Protein AF-A0A3B0R962-F1 (afdb_monomer_lite)

Foldseek 3Di:
DAQDVVHDDDFDDDPDPLVVLVCLQVVVDDDDSSVRSGRADQDDDDDPDPVVSVVVSVVVVPDDPVVVVVVSCVVRVVSDRCVVVVVDDDDDDDD

Organism: NCBI:txid652676

Radius of gyration: 12.9 Å; chains: 1; bounding box: 29×28×28 Å

pLDDT: mean 94.58, std 6.36, range [52.09, 98.25]

InterPro domains:
  IPR000305 GIY-YIG endonuclease [PF01541] (2-70)
  IPR000305 GIY-YIG endonuclease [PS50164] (1-71)
  IPR035901 GIY-YIG endonuclease superfamily [G3DSA:3.40.1440.10] (1-85)
  IPR035901 GIY-YIG endonuclease superfamily [SSF82771] (1-81)
  IPR050190 UPF0213 domain-containing pro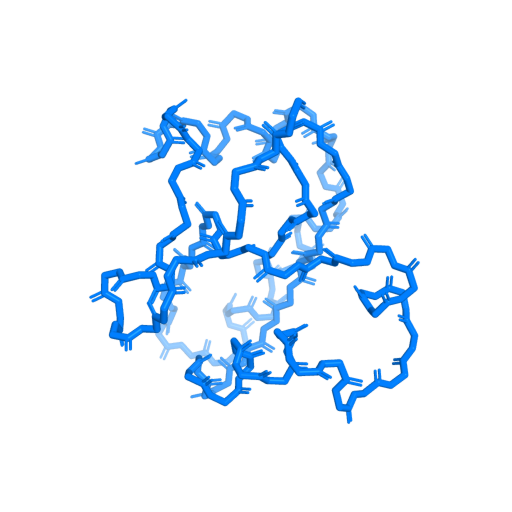tein [PTHR34477] (5-82)

Sequence (95 aa):
MANRKNGTLYIGVTSNLMQRIAQHREGTFEGFAKDNDCKRLMWLGQYGDMNSAITREKQMKKWKRQWKINLLEKENPAWFDLAVDLGFDPLPSQG

Structure (mmCIF, N/CA/C/O backbone):
data_AF-A0A3B0R962-F1
#
_entry.id   AF-A0A3B0R962-F1
#
loop_
_atom_site.group_PDB
_atom_site.id
_atom_site.type_symbol
_atom_site.label_atom_id
_atom_site.label_alt_id
_atom_site.label_comp_id
_atom_site.label_asym_id
_atom_site.label_entity_id
_atom_site.label_seq_id
_atom_site.pdbx_PDB_ins_code
_atom_site.Cartn_x
_atom_site.Cartn_y
_atom_site.Cartn_z
_atom_site.occupancy
_atom_site.B_iso_or_equiv
_atom_site.auth_seq_id
_atom_site.auth_comp_id
_atom_site.auth_asym_id
_atom_site.auth_atom_id
_atom_site.pdbx_PDB_model_num
ATOM 1 N N . MET A 1 1 ? -2.794 0.001 0.014 1.00 95.38 1 MET A N 1
ATOM 2 C CA . MET A 1 1 ? -3.469 -0.043 1.329 1.00 95.38 1 MET A CA 1
ATOM 3 C C . MET A 1 1 ? -4.238 1.251 1.563 1.00 95.38 1 MET A C 1
ATOM 5 O O . MET A 1 1 ? -3.883 2.267 0.970 1.00 95.38 1 MET A O 1
ATOM 9 N N . ALA A 1 2 ? -5.258 1.237 2.414 1.00 96.25 2 ALA A N 1
ATOM 10 C CA . ALA A 1 2 ? -5.991 2.426 2.844 1.00 96.25 2 ALA A CA 1
ATOM 11 C C . ALA A 1 2 ? -6.347 2.329 4.329 1.00 96.25 2 ALA A C 1
ATOM 13 O O . ALA A 1 2 ? -6.399 1.228 4.879 1.00 96.25 2 ALA A O 1
ATOM 14 N N . ASN A 1 3 ? -6.602 3.465 4.975 1.00 94.19 3 ASN A N 1
ATOM 15 C CA . ASN A 1 3 ? -7.112 3.454 6.345 1.00 94.19 3 ASN A CA 1
ATOM 16 C C . ASN A 1 3 ? -8.628 3.233 6.378 1.00 94.19 3 ASN A C 1
ATOM 18 O O . ASN A 1 3 ? -9.110 2.294 7.005 1.00 94.19 3 ASN A O 1
ATOM 22 N N . ARG A 1 4 ? -9.381 4.018 5.607 1.00 92.31 4 ARG A N 1
ATOM 23 C CA . ARG A 1 4 ? -10.837 3.932 5.447 1.00 92.31 4 ARG A CA 1
ATOM 24 C C . ARG A 1 4 ? -11.266 4.275 4.022 1.00 92.31 4 ARG A C 1
ATOM 26 O O . ARG A 1 4 ? -10.461 4.777 3.230 1.00 92.31 4 ARG A O 1
ATOM 33 N N . LYS A 1 5 ? -12.548 4.050 3.713 1.00 90.25 5 LYS A N 1
ATOM 34 C CA . LYS A 1 5 ? -13.149 4.476 2.443 1.00 90.25 5 LYS A CA 1
ATOM 35 C C . LYS A 1 5 ? -12.922 5.968 2.229 1.00 90.25 5 LYS A C 1
ATOM 37 O O . LYS A 1 5 ? -13.157 6.768 3.131 1.00 90.25 5 LYS A O 1
ATOM 42 N N . ASN A 1 6 ? -12.412 6.330 1.053 1.00 89.12 6 ASN A N 1
ATOM 43 C CA . ASN A 1 6 ? -12.055 7.707 0.699 1.00 89.12 6 ASN A CA 1
ATOM 44 C C . ASN A 1 6 ? -11.076 8.400 1.670 1.00 89.12 6 ASN A C 1
ATOM 46 O O . ASN A 1 6 ? -10.973 9.627 1.662 1.00 89.12 6 ASN A O 1
ATOM 50 N N . GLY A 1 7 ? -10.313 7.638 2.460 1.00 92.38 7 GLY A N 1
ATOM 51 C CA . GLY A 1 7 ? -9.310 8.146 3.396 1.00 92.38 7 GLY A CA 1
ATOM 52 C C . GLY A 1 7 ? -7.890 8.195 2.825 1.00 92.38 7 GLY A C 1
ATOM 53 O O . GLY A 1 7 ? -7.670 8.344 1.616 1.00 92.38 7 GLY A O 1
ATOM 54 N N . THR A 1 8 ? -6.900 8.086 3.702 1.00 95.44 8 THR A N 1
ATOM 55 C CA . THR A 1 8 ? -5.487 8.050 3.323 1.00 95.44 8 THR A CA 1
ATOM 56 C C . THR A 1 8 ? -5.198 6.796 2.504 1.00 95.44 8 THR A C 1
ATOM 58 O O . THR A 1 8 ? -5.629 5.696 2.850 1.00 95.44 8 THR A O 1
ATOM 61 N N . LEU A 1 9 ? -4.471 6.978 1.398 1.00 95.62 9 LEU A N 1
ATOM 62 C CA . LEU A 1 9 ? -4.054 5.900 0.509 1.00 95.62 9 LEU A CA 1
ATOM 63 C C . LEU A 1 9 ? -2.543 5.723 0.604 1.00 95.62 9 LEU A C 1
ATOM 65 O O . LEU A 1 9 ? -1.788 6.677 0.422 1.00 95.62 9 LEU A O 1
ATOM 69 N N . TYR A 1 10 ? -2.119 4.483 0.803 1.00 96.44 10 TYR A N 1
ATOM 70 C CA . TYR A 1 10 ? -0.735 4.055 0.675 1.00 96.44 10 TYR A CA 1
ATOM 71 C C . TYR A 1 10 ? -0.565 3.214 -0.593 1.00 96.44 10 TYR A C 1
ATOM 73 O O . TYR A 1 10 ? -1.323 2.266 -0.831 1.00 96.44 10 TYR A O 1
ATOM 81 N N . ILE A 1 11 ? 0.454 3.545 -1.385 1.00 97.12 11 ILE A N 1
ATOM 82 C CA . ILE A 1 11 ? 0.834 2.840 -2.613 1.00 97.12 11 ILE A CA 1
ATOM 83 C C . ILE A 1 11 ? 2.274 2.359 -2.439 1.00 97.12 11 ILE A C 1
ATOM 85 O O . ILE A 1 11 ? 3.154 3.168 -2.139 1.00 97.12 11 ILE A O 1
ATOM 89 N N . GLY A 1 12 ? 2.484 1.059 -2.637 1.00 96.75 12 GLY A N 1
ATOM 90 C CA . GLY A 1 12 ? 3.757 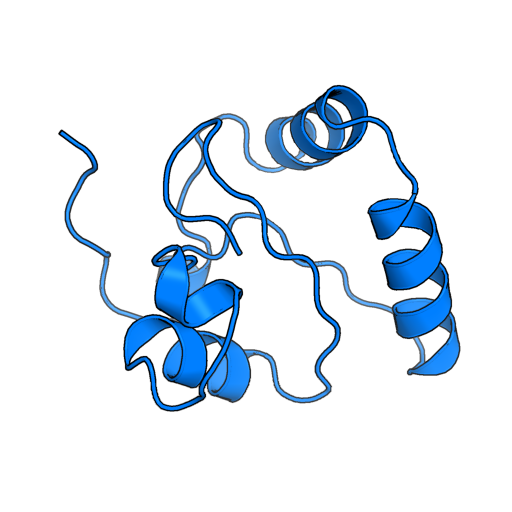0.378 -2.440 1.00 96.75 12 GLY A CA 1
ATOM 91 C C . GLY A 1 12 ? 3.941 -0.770 -3.431 1.00 96.75 12 GLY A C 1
ATOM 92 O O . GLY A 1 12 ? 2.971 -1.232 -4.033 1.00 96.75 12 GLY A O 1
ATOM 93 N N . VAL A 1 13 ? 5.175 -1.257 -3.545 1.00 97.75 13 VAL A N 1
ATOM 94 C CA . VAL A 1 13 ? 5.529 -2.514 -4.225 1.00 97.75 13 VAL A CA 1
ATOM 95 C C . VAL A 1 13 ? 6.087 -3.502 -3.198 1.00 97.75 13 VAL A C 1
ATOM 97 O O . VAL A 1 13 ? 6.682 -3.113 -2.187 1.00 97.75 13 VAL A O 1
ATOM 100 N N . THR A 1 14 ? 5.866 -4.792 -3.429 1.00 97.12 14 THR A N 1
ATOM 101 C CA . THR A 1 14 ? 6.428 -5.878 -2.622 1.00 97.12 14 THR A CA 1
ATOM 102 C C . THR A 1 14 ? 6.580 -7.136 -3.472 1.00 97.12 14 THR A C 1
ATOM 104 O O . THR A 1 14 ? 5.752 -7.384 -4.345 1.00 97.12 14 THR A O 1
ATOM 107 N N . SER A 1 15 ? 7.616 -7.933 -3.205 1.00 97.00 15 SER A N 1
ATOM 108 C CA . SER A 1 15 ? 7.737 -9.307 -3.713 1.00 97.00 15 SER A CA 1
ATOM 109 C C . SER A 1 15 ? 6.988 -10.319 -2.841 1.00 97.00 15 SER A C 1
ATOM 111 O O . SER A 1 15 ? 6.738 -11.436 -3.278 1.00 97.00 15 SER A O 1
ATOM 113 N N . ASN A 1 16 ? 6.611 -9.934 -1.617 1.00 97.06 16 ASN A N 1
ATOM 114 C CA . ASN A 1 16 ? 5.847 -10.759 -0.689 1.00 97.06 16 ASN A CA 1
ATOM 115 C C . ASN A 1 16 ? 4.618 -9.984 -0.196 1.00 97.06 16 ASN A C 1
ATOM 117 O O . ASN A 1 16 ? 4.713 -9.094 0.658 1.00 97.06 16 ASN A O 1
ATOM 121 N N . LEU A 1 17 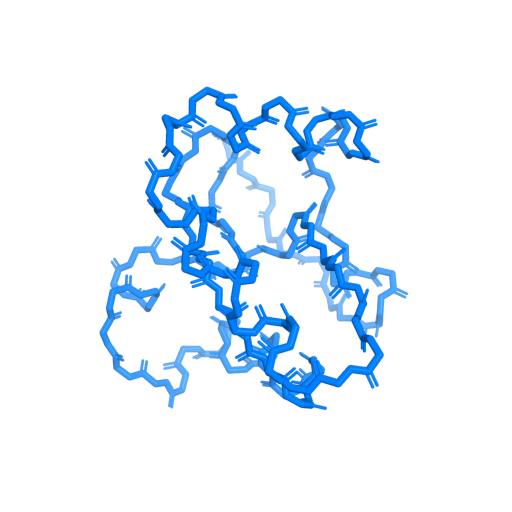? 3.460 -10.290 -0.784 1.00 97.69 17 LEU A N 1
ATOM 122 C CA . LEU A 1 17 ? 2.202 -9.618 -0.466 1.00 97.69 17 LEU A CA 1
ATOM 123 C C . LEU A 1 17 ? 1.721 -9.953 0.951 1.00 97.69 17 LEU A C 1
ATOM 125 O O . LEU A 1 17 ? 1.374 -9.039 1.694 1.00 97.69 17 LEU A O 1
ATOM 129 N N . MET A 1 18 ? 1.769 -11.229 1.345 1.00 98.00 18 MET A N 1
ATOM 130 C CA . MET A 1 18 ? 1.314 -11.690 2.663 1.00 98.00 18 MET A CA 1
ATOM 131 C C . MET A 1 18 ? 2.083 -11.000 3.790 1.00 98.00 18 MET A C 1
ATOM 133 O O . MET A 1 18 ? 1.485 -10.417 4.692 1.00 98.00 18 MET A O 1
ATOM 137 N N . GLN A 1 19 ? 3.414 -10.970 3.689 1.00 97.81 19 GLN A N 1
ATOM 138 C CA . GLN A 1 19 ? 4.258 -10.286 4.666 1.00 97.81 19 GLN A CA 1
ATOM 139 C C . GLN A 1 19 ? 3.951 -8.786 4.734 1.00 97.81 19 GLN A C 1
ATOM 141 O O . GLN A 1 19 ? 3.887 -8.221 5.824 1.00 97.81 19 GLN A O 1
ATOM 146 N N . ARG A 1 20 ? 3.729 -8.128 3.587 1.00 97.62 20 ARG A N 1
ATOM 147 C CA . ARG A 1 20 ? 3.382 -6.701 3.558 1.00 97.62 20 ARG A CA 1
ATOM 148 C C . ARG A 1 20 ? 2.044 -6.440 4.250 1.00 97.62 20 ARG A C 1
ATOM 150 O O . ARG A 1 20 ? 1.939 -5.474 4.998 1.00 97.62 20 ARG A O 1
ATOM 157 N N . ILE A 1 21 ? 1.032 -7.272 4.015 1.00 97.88 21 ILE A N 1
ATOM 158 C CA . ILE A 1 21 ? -0.275 -7.134 4.671 1.00 97.88 21 ILE A CA 1
ATOM 159 C C . ILE A 1 21 ? -0.123 -7.275 6.190 1.00 97.88 21 ILE A C 1
ATOM 161 O O . ILE A 1 21 ? -0.590 -6.398 6.918 1.00 97.88 21 ILE A O 1
ATOM 165 N N . ALA A 1 22 ? 0.573 -8.321 6.653 1.00 97.38 22 ALA A N 1
ATOM 166 C CA . ALA A 1 22 ? 0.831 -8.555 8.075 1.00 97.38 22 ALA A CA 1
ATOM 167 C C . ALA A 1 22 ? 1.524 -7.348 8.723 1.00 97.38 22 ALA A C 1
ATOM 169 O O . ALA A 1 22 ? 1.006 -6.767 9.673 1.00 97.38 22 ALA A O 1
ATOM 170 N N . GLN A 1 23 ? 2.605 -6.865 8.106 1.00 97.00 23 GLN A N 1
ATOM 171 C CA . GLN A 1 23 ? 3.331 -5.674 8.544 1.00 97.00 23 GLN A CA 1
ATOM 172 C C . GLN A 1 23 ? 2.432 -4.445 8.723 1.00 97.00 23 GLN A C 1
ATOM 174 O O . GLN A 1 23 ? 2.554 -3.719 9.707 1.00 97.00 23 GLN A O 1
ATOM 179 N N . HIS A 1 24 ? 1.530 -4.192 7.769 1.00 97.06 24 HIS A N 1
ATOM 180 C CA . HIS A 1 24 ? 0.609 -3.056 7.840 1.00 97.06 24 HIS A CA 1
ATOM 181 C C . HIS A 1 24 ? -0.405 -3.214 8.971 1.00 97.06 24 HIS A C 1
ATOM 183 O O . HIS A 1 24 ? -0.701 -2.241 9.660 1.00 97.06 24 HIS A O 1
ATOM 189 N N . ARG A 1 25 ? -0.943 -4.420 9.161 1.00 95.81 25 ARG A N 1
ATOM 190 C CA . ARG A 1 25 ? -1.959 -4.700 10.182 1.00 95.81 25 ARG A CA 1
ATOM 191 C C . ARG A 1 25 ? -1.385 -4.663 11.594 1.00 95.81 25 ARG A C 1
ATOM 193 O O . ARG A 1 25 ? -2.019 -4.095 12.479 1.00 95.81 25 ARG A O 1
ATOM 200 N N . GLU A 1 26 ? -0.184 -5.202 11.768 1.00 95.12 26 GLU A N 1
ATOM 201 C CA . GLU A 1 26 ? 0.538 -5.247 13.042 1.00 95.12 26 GLU A CA 1
ATOM 202 C C . GLU A 1 26 ? 1.263 -3.929 13.358 1.00 95.12 26 GLU A C 1
ATOM 204 O O . GLU A 1 26 ? 1.566 -3.655 14.514 1.00 95.12 26 GLU A O 1
ATOM 209 N N . GLY A 1 27 ? 1.537 -3.093 12.350 1.00 92.25 27 GLY A N 1
ATOM 210 C CA . GLY A 1 27 ? 2.263 -1.834 12.532 1.00 92.25 27 GLY A CA 1
ATOM 211 C C . GLY A 1 27 ? 3.746 -2.032 12.857 1.00 92.25 27 GLY A C 1
ATOM 212 O O . GLY A 1 27 ? 4.327 -1.232 13.587 1.00 92.25 27 GLY A O 1
ATOM 213 N N . THR A 1 28 ? 4.370 -3.084 12.319 1.00 91.25 28 THR A N 1
ATOM 214 C CA . THR A 1 28 ? 5.761 -3.489 12.619 1.00 91.25 28 THR A CA 1
ATOM 215 C C . THR A 1 28 ? 6.832 -2.683 11.873 1.00 91.25 28 THR A C 1
ATOM 217 O O . THR A 1 28 ? 8.000 -3.066 11.845 1.00 91.25 28 THR A O 1
ATOM 220 N N . PHE A 1 29 ? 6.462 -1.558 11.263 1.00 88.50 29 PHE A N 1
ATOM 221 C CA . PHE A 1 29 ? 7.378 -0.634 10.596 1.00 88.50 29 PHE A CA 1
ATOM 222 C C . PHE A 1 29 ? 7.020 0.811 10.925 1.00 88.50 29 PHE A C 1
ATOM 224 O O . PHE A 1 29 ? 5.856 1.130 11.140 1.00 88.50 29 PHE A O 1
ATOM 231 N N . GLU A 1 30 ? 8.007 1.701 10.894 1.00 90.44 30 GLU A N 1
ATOM 232 C CA . GLU A 1 30 ? 7.783 3.129 11.122 1.00 90.44 30 GLU A CA 1
ATOM 233 C C . GLU A 1 30 ? 7.401 3.893 9.846 1.00 90.44 30 GLU A C 1
ATOM 235 O O . GLU A 1 30 ? 7.711 3.487 8.720 1.00 90.44 30 GLU A O 1
ATOM 240 N N . GLY A 1 31 ? 6.757 5.047 10.038 1.00 93.31 31 GLY A N 1
ATOM 241 C CA . GLY A 1 31 ? 6.503 6.046 9.003 1.00 93.31 31 GLY A CA 1
ATOM 242 C C . GLY A 1 31 ? 5.061 6.103 8.500 1.00 93.31 31 GLY A C 1
ATOM 243 O O . GLY A 1 31 ? 4.150 5.478 9.039 1.00 93.31 31 GLY A O 1
ATOM 244 N N . PHE A 1 32 ? 4.868 6.838 7.397 1.00 93.62 32 PHE A N 1
ATOM 245 C CA . PHE A 1 32 ? 3.568 7.341 6.927 1.00 93.62 32 PHE A CA 1
ATOM 246 C C . PHE A 1 32 ? 2.399 6.347 6.993 1.00 93.62 32 PHE A C 1
ATOM 248 O O . PHE A 1 32 ? 1.296 6.716 7.391 1.00 93.62 32 PHE A O 1
ATOM 255 N N . ALA A 1 33 ? 2.608 5.101 6.558 1.00 92.38 33 ALA A N 1
ATOM 256 C CA . ALA A 1 33 ? 1.535 4.111 6.526 1.00 92.38 33 ALA A CA 1
ATOM 257 C C . ALA A 1 33 ? 1.100 3.641 7.921 1.00 92.38 33 ALA A C 1
ATOM 259 O O . ALA A 1 33 ? -0.094 3.392 8.096 1.00 92.38 33 ALA A O 1
ATOM 260 N N . LYS A 1 34 ? 2.027 3.554 8.882 1.00 93.00 34 LYS A N 1
ATOM 261 C CA . LYS A 1 34 ? 1.715 3.294 10.291 1.00 93.00 34 LYS A CA 1
ATOM 262 C C . LYS A 1 34 ? 1.033 4.515 10.902 1.00 93.00 34 LYS A C 1
ATOM 264 O O . LYS A 1 34 ? -0.063 4.376 11.428 1.00 93.00 34 LYS A O 1
ATOM 269 N N . ASP A 1 35 ? 1.604 5.705 10.705 1.00 94.25 35 ASP A N 1
ATOM 270 C CA . ASP A 1 35 ? 1.090 6.968 11.268 1.00 94.25 35 ASP A CA 1
ATOM 271 C C . ASP A 1 35 ? -0.342 7.299 10.820 1.00 94.25 35 ASP A C 1
ATOM 273 O O . ASP A 1 35 ? -1.057 8.045 11.482 1.00 94.25 35 ASP A O 1
ATOM 277 N N . ASN A 1 36 ? -0.766 6.764 9.672 1.00 94.62 36 ASN A N 1
ATOM 278 C CA . ASN A 1 36 ? -2.097 6.981 9.108 1.00 94.62 36 ASN A CA 1
ATOM 279 C C . ASN A 1 36 ? -3.009 5.747 9.181 1.00 94.62 36 ASN A C 1
ATOM 281 O O . ASN A 1 36 ? -4.058 5.763 8.535 1.00 94.62 36 ASN A O 1
ATOM 285 N N . ASP A 1 37 ? -2.621 4.679 9.887 1.00 94.56 37 ASP A N 1
ATOM 286 C CA . ASP A 1 37 ? -3.387 3.428 10.008 1.00 94.56 37 ASP A CA 1
ATOM 287 C C . ASP A 1 37 ? -3.816 2.828 8.655 1.00 94.56 37 ASP A C 1
ATOM 289 O O . ASP A 1 37 ? -4.939 2.351 8.466 1.00 94.56 37 ASP A O 1
ATOM 293 N N . CYS A 1 38 ? -2.927 2.837 7.660 1.00 96.38 38 CYS A N 1
ATOM 294 C CA . CYS A 1 38 ? -3.213 2.284 6.335 1.00 96.38 38 CYS A CA 1
ATOM 295 C C . CYS A 1 38 ? -3.202 0.744 6.350 1.00 96.38 38 CYS A C 1
ATOM 297 O O . CYS A 1 38 ? -2.266 0.137 5.832 1.00 96.38 38 CYS A O 1
ATOM 299 N N . LYS A 1 39 ? -4.232 0.115 6.927 1.00 96.75 39 LYS A N 1
ATOM 300 C CA . LYS A 1 39 ? -4.276 -1.329 7.236 1.00 96.75 39 LYS A CA 1
ATOM 301 C C . LYS A 1 39 ? -5.087 -2.194 6.266 1.00 96.75 39 LYS A C 1
ATOM 303 O O . LYS A 1 39 ? -4.878 -3.402 6.240 1.00 96.75 39 LYS A O 1
ATOM 308 N N . ARG A 1 40 ? -5.979 -1.614 5.455 1.00 96.38 40 ARG A N 1
ATOM 309 C CA . ARG A 1 40 ? -6.849 -2.375 4.535 1.00 96.38 40 ARG A CA 1
ATOM 310 C C . ARG A 1 40 ? -6.231 -2.531 3.157 1.00 96.38 40 ARG A C 1
ATOM 312 O O . ARG A 1 40 ? -5.759 -1.544 2.575 1.00 96.38 40 ARG A O 1
ATOM 319 N N . LEU A 1 41 ? -6.282 -3.735 2.603 1.00 97.62 41 LEU A N 1
ATOM 320 C CA . LEU A 1 41 ? -5.889 -4.000 1.226 1.00 97.62 41 LEU A CA 1
ATOM 321 C C . LEU A 1 41 ? -7.089 -3.781 0.306 1.00 97.62 41 LEU A C 1
ATOM 323 O O . LEU A 1 41 ? -7.988 -4.599 0.239 1.00 97.62 41 LEU A O 1
ATOM 327 N N . MET A 1 42 ? -7.092 -2.669 -0.425 1.00 96.31 42 MET A N 1
ATOM 328 C CA . MET A 1 42 ? -8.224 -2.317 -1.296 1.00 96.31 42 MET A CA 1
ATOM 329 C C . MET A 1 42 ? -8.043 -2.749 -2.747 1.00 96.31 42 MET A C 1
ATOM 331 O O . MET A 1 42 ? -9.013 -2.864 -3.489 1.00 96.31 42 MET A O 1
ATOM 335 N N . TRP A 1 43 ? -6.786 -2.876 -3.162 1.00 96.62 43 TRP A N 1
ATOM 336 C CA . TRP A 1 43 ? -6.394 -3.116 -4.539 1.00 96.62 43 TRP A CA 1
ATOM 337 C C . TRP A 1 43 ? -4.980 -3.692 -4.564 1.00 96.62 43 TRP A C 1
ATOM 339 O O . TRP A 1 43 ? -4.115 -3.239 -3.800 1.00 96.62 43 TRP A O 1
ATOM 349 N N . LEU A 1 44 ? -4.746 -4.648 -5.458 1.00 96.81 44 LEU A N 1
ATOM 350 C CA . LEU A 1 44 ? -3.429 -5.175 -5.794 1.00 96.81 44 LEU A CA 1
ATOM 351 C C . LEU A 1 44 ? -3.312 -5.328 -7.314 1.00 96.81 44 LEU A C 1
ATOM 353 O O . LEU A 1 44 ? -4.285 -5.643 -7.987 1.00 96.81 44 LEU A O 1
ATOM 357 N N . GLY A 1 45 ? -2.109 -5.128 -7.844 1.00 95.19 45 GLY A N 1
ATOM 358 C CA . GLY A 1 45 ? -1.789 -5.414 -9.240 1.00 95.19 45 GLY A CA 1
ATOM 359 C C . GLY A 1 45 ? -0.611 -6.372 -9.309 1.00 95.19 45 GLY A C 1
ATOM 360 O O . GLY A 1 45 ? 0.357 -6.199 -8.567 1.00 95.19 45 GLY A O 1
ATOM 361 N N . GLN A 1 46 ? -0.693 -7.366 -10.190 1.00 95.50 46 GLN A N 1
ATOM 362 C CA . GLN A 1 46 ? 0.408 -8.280 -10.485 1.00 95.50 46 GLN A CA 1
ATOM 363 C C . GLN A 1 46 ? 1.130 -7.818 -11.752 1.00 95.50 46 GLN A C 1
ATOM 365 O O . GLN A 1 46 ? 0.496 -7.390 -12.716 1.00 95.50 46 GLN A O 1
ATOM 370 N N . TYR A 1 47 ? 2.456 -7.898 -11.740 1.00 96.19 47 TYR A N 1
ATOM 371 C CA . TYR A 1 47 ? 3.312 -7.469 -12.843 1.00 96.19 47 TYR A CA 1
ATOM 372 C C . TYR A 1 47 ? 4.348 -8.554 -13.120 1.00 96.19 47 TYR A C 1
ATOM 374 O O . TYR A 1 47 ? 4.744 -9.271 -12.203 1.00 96.19 47 TYR A O 1
ATOM 382 N N . GLY A 1 48 ? 4.776 -8.673 -14.379 1.00 95.56 48 GLY A N 1
ATOM 383 C CA . GLY A 1 48 ? 5.691 -9.736 -14.806 1.00 95.56 48 GLY A CA 1
ATOM 384 C C . GLY A 1 48 ? 7.091 -9.636 -14.195 1.00 95.56 48 GLY A C 1
ATOM 385 O O . GLY A 1 48 ? 7.801 -10.635 -14.134 1.00 95.56 48 GLY A O 1
ATOM 386 N N . ASP A 1 49 ? 7.484 -8.451 -13.723 1.00 96.31 49 ASP A N 1
ATOM 387 C CA . ASP A 1 49 ? 8.792 -8.205 -13.126 1.00 96.31 49 ASP A CA 1
ATOM 388 C C . ASP A 1 49 ? 8.767 -7.016 -12.143 1.00 96.31 49 ASP A C 1
ATOM 390 O O . ASP A 1 49 ? 7.832 -6.210 -12.094 1.00 96.31 49 ASP A O 1
ATOM 394 N N . MET A 1 50 ? 9.828 -6.888 -11.342 1.00 96.06 50 MET A N 1
ATOM 395 C CA . MET A 1 50 ? 9.945 -5.826 -10.337 1.00 96.06 50 MET A CA 1
ATOM 396 C C . MET A 1 50 ? 10.046 -4.420 -10.960 1.00 96.06 50 MET A C 1
ATOM 398 O O . MET A 1 50 ? 9.521 -3.459 -10.394 1.00 96.06 50 MET A O 1
ATOM 402 N N . ASN A 1 51 ? 10.684 -4.264 -12.125 1.00 97.81 51 ASN A N 1
ATOM 403 C CA . ASN A 1 51 ? 10.850 -2.955 -12.765 1.00 97.81 51 ASN A CA 1
ATOM 404 C C . ASN A 1 51 ? 9.520 -2.423 -13.306 1.00 97.81 51 ASN A C 1
ATOM 406 O O . ASN A 1 51 ? 9.238 -1.225 -13.167 1.00 97.81 51 ASN A O 1
ATOM 410 N N . SER A 1 52 ? 8.682 -3.289 -13.880 1.00 97.81 52 SER A N 1
ATOM 411 C CA . SER A 1 52 ? 7.335 -2.916 -14.320 1.00 97.81 52 SER A CA 1
ATOM 412 C C . SER A 1 52 ? 6.439 -2.546 -13.133 1.00 97.81 52 SER A C 1
ATOM 414 O O . SER A 1 52 ? 5.777 -1.502 -13.182 1.00 97.81 52 SER A O 1
ATOM 416 N N . ALA A 1 53 ? 6.515 -3.285 -12.019 1.00 97.88 53 ALA A N 1
ATOM 417 C CA . ALA A 1 53 ? 5.822 -2.936 -10.776 1.00 97.88 53 ALA A CA 1
ATOM 418 C C . ALA A 1 53 ? 6.255 -1.562 -10.222 1.00 97.88 53 ALA A C 1
ATOM 420 O O . ALA A 1 53 ? 5.410 -0.709 -9.938 1.00 97.88 53 ALA A O 1
ATOM 421 N N . ILE A 1 54 ? 7.565 -1.301 -10.124 1.00 98.06 54 ILE A N 1
ATOM 422 C CA . ILE A 1 54 ? 8.114 -0.014 -9.652 1.00 98.06 54 ILE A CA 1
ATOM 423 C C . ILE A 1 54 ? 7.722 1.131 -10.588 1.00 98.06 54 ILE A C 1
ATOM 425 O O . ILE A 1 54 ? 7.360 2.221 -10.135 1.00 98.06 54 ILE A O 1
ATOM 429 N N . THR A 1 55 ? 7.779 0.912 -11.901 1.00 98.25 55 THR A N 1
ATOM 430 C CA . THR A 1 55 ? 7.389 1.928 -12.885 1.00 98.25 55 THR A CA 1
ATOM 431 C C . THR A 1 55 ? 5.925 2.311 -12.710 1.00 98.25 55 THR A C 1
ATOM 433 O O . THR A 1 55 ? 5.595 3.501 -12.654 1.00 98.25 55 THR A O 1
ATOM 436 N N . ARG A 1 56 ? 5.048 1.319 -12.544 1.00 97.56 56 ARG A N 1
ATOM 437 C CA . ARG A 1 56 ? 3.627 1.558 -12.313 1.00 97.56 56 ARG A CA 1
ATOM 438 C C . ARG A 1 56 ? 3.362 2.246 -10.977 1.00 97.56 56 ARG A C 1
ATOM 440 O O . ARG A 1 56 ? 2.568 3.184 -10.929 1.00 97.56 56 ARG A O 1
ATOM 447 N N . GLU A 1 57 ? 4.070 1.868 -9.919 1.00 97.81 57 GLU A N 1
ATOM 448 C CA . GLU A 1 57 ? 3.993 2.540 -8.619 1.00 97.81 57 GLU A CA 1
ATOM 449 C C . GLU A 1 57 ? 4.356 4.031 -8.727 1.00 97.81 57 GLU A C 1
ATOM 451 O O . GLU A 1 57 ? 3.603 4.892 -8.263 1.00 97.81 57 GLU A O 1
ATOM 456 N N . LYS A 1 58 ? 5.464 4.357 -9.408 1.00 98.06 58 LYS A N 1
ATOM 457 C CA . LYS A 1 58 ? 5.898 5.743 -9.654 1.0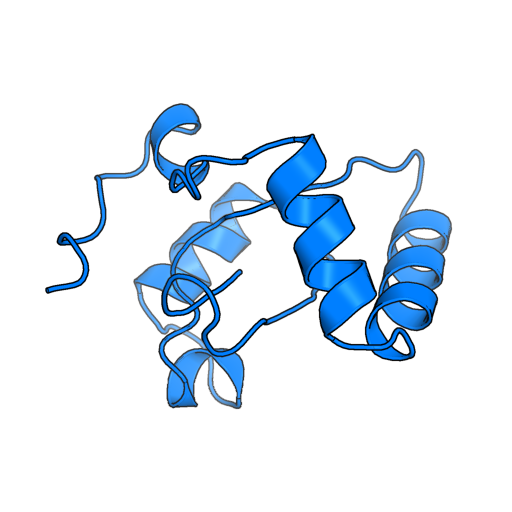0 98.06 58 LYS A CA 1
ATOM 458 C C . LYS A 1 58 ? 4.865 6.537 -10.452 1.00 98.06 58 LYS A C 1
ATOM 460 O O . LYS A 1 58 ? 4.602 7.694 -10.121 1.00 98.06 58 LYS A O 1
ATOM 465 N N . GLN A 1 59 ? 4.268 5.936 -11.483 1.00 97.69 59 GLN A N 1
ATOM 466 C CA . GLN A 1 59 ? 3.183 6.559 -12.247 1.00 97.69 59 GLN A CA 1
ATOM 467 C C . GLN A 1 59 ? 1.982 6.850 -11.346 1.00 97.69 59 GLN A C 1
ATOM 469 O O . GLN A 1 59 ? 1.532 7.993 -11.271 1.00 97.69 59 GLN A O 1
ATOM 474 N N . MET A 1 60 ? 1.507 5.840 -10.612 1.00 97.31 60 MET A N 1
ATOM 475 C CA . MET A 1 60 ? 0.346 5.973 -9.738 1.00 97.31 60 MET A CA 1
ATOM 476 C C . MET A 1 60 ? 0.583 7.006 -8.644 1.00 97.31 60 MET A C 1
ATOM 478 O O . MET A 1 60 ? -0.309 7.804 -8.382 1.00 97.31 60 MET A O 1
ATOM 482 N N . LYS A 1 61 ? 1.776 7.082 -8.042 1.00 95.94 61 LYS A N 1
ATOM 483 C CA . LYS A 1 61 ? 2.103 8.119 -7.047 1.00 95.94 61 LYS A CA 1
ATOM 484 C C . LYS A 1 61 ? 1.858 9.534 -7.593 1.00 95.94 61 LYS A C 1
ATOM 486 O O . LYS A 1 61 ? 1.264 10.336 -6.870 1.00 95.94 61 LYS A O 1
ATOM 491 N N . LYS A 1 62 ? 2.172 9.792 -8.871 1.00 97.25 62 LYS A N 1
ATOM 492 C CA . LYS A 1 62 ? 1.947 11.079 -9.569 1.00 97.25 62 LYS A CA 1
ATOM 493 C C . LYS A 1 62 ? 0.494 11.342 -9.985 1.00 97.25 62 LYS A C 1
ATOM 495 O O . LYS A 1 62 ? 0.172 12.458 -10.383 1.00 97.25 62 LYS A O 1
ATOM 500 N N . TRP A 1 63 ? -0.393 10.351 -9.928 1.00 97.44 63 TRP A N 1
ATOM 501 C CA . TRP A 1 63 ? -1.782 10.542 -10.340 1.00 97.44 63 TRP A CA 1
ATOM 502 C C . TRP A 1 63 ? -2.568 11.431 -9.382 1.00 97.44 63 TRP A C 1
ATOM 504 O O . TRP A 1 63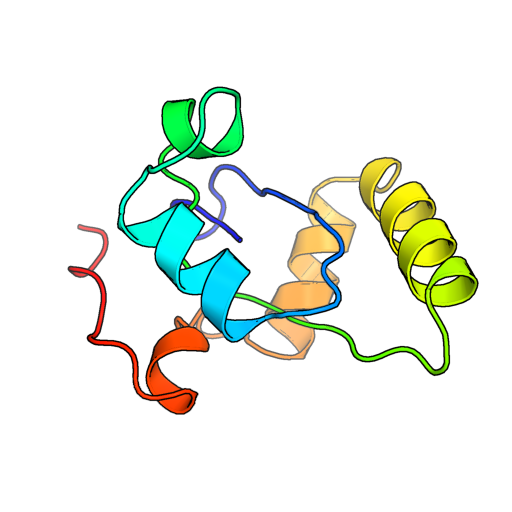 ? -2.379 11.396 -8.158 1.00 97.44 63 TRP A O 1
ATOM 514 N N . LYS A 1 64 ? -3.550 12.139 -9.956 1.00 97.44 64 LYS A N 1
ATOM 515 C CA . LYS A 1 64 ? -4.609 12.799 -9.193 1.00 97.44 64 LYS A CA 1
ATOM 516 C C . LYS A 1 64 ? -5.307 11.778 -8.298 1.00 97.44 64 LYS A C 1
ATOM 518 O O . LYS A 1 64 ? -5.520 10.628 -8.687 1.00 97.44 64 LYS A O 1
ATOM 523 N N . ARG A 1 65 ? -5.706 12.220 -7.106 1.00 95.56 65 ARG A N 1
ATOM 524 C CA . ARG A 1 65 ? -6.395 11.379 -6.119 1.00 95.56 65 ARG A CA 1
ATOM 525 C C . ARG A 1 65 ? -7.610 10.664 -6.713 1.00 95.56 65 ARG A C 1
ATOM 527 O O . ARG A 1 65 ? -7.725 9.456 -6.547 1.00 95.56 65 ARG A O 1
ATOM 534 N N . GLN A 1 66 ? -8.448 11.384 -7.461 1.00 96.38 66 GLN A N 1
ATOM 535 C CA . GLN A 1 66 ? -9.657 10.810 -8.052 1.00 96.38 66 GLN A CA 1
ATOM 536 C C . GLN A 1 66 ? -9.358 9.658 -9.018 1.00 96.38 66 GLN A C 1
ATOM 538 O O . GLN A 1 66 ? -10.096 8.688 -9.057 1.00 96.38 66 GLN A O 1
ATOM 543 N N . TRP A 1 67 ? -8.249 9.705 -9.758 1.00 97.12 67 TRP A N 1
ATOM 544 C CA . TRP A 1 67 ? -7.901 8.627 -10.689 1.00 97.12 67 TRP A CA 1
ATOM 545 C C . TRP A 1 67 ? -7.513 7.340 -9.958 1.00 97.12 67 TRP A C 1
ATOM 547 O O . TRP A 1 67 ? -7.842 6.250 -10.416 1.00 97.12 67 TRP A O 1
ATOM 557 N N . LYS A 1 68 ? -6.861 7.464 -8.794 1.00 95.81 68 LYS A N 1
ATOM 558 C CA . LYS A 1 68 ? -6.557 6.325 -7.914 1.00 95.81 68 LYS A CA 1
ATOM 559 C C . LYS A 1 68 ? -7.845 5.700 -7.372 1.00 95.81 68 LYS A C 1
ATOM 561 O O . LYS A 1 68 ? -7.958 4.481 -7.357 1.00 95.81 68 LYS A O 1
ATOM 566 N N . ILE A 1 69 ? -8.803 6.537 -6.964 1.00 95.62 69 ILE A N 1
ATOM 567 C CA . ILE A 1 69 ? -10.116 6.095 -6.474 1.00 95.62 69 ILE A CA 1
ATOM 568 C C . ILE A 1 69 ? -10.893 5.397 -7.590 1.00 95.62 69 ILE A C 1
ATOM 570 O O . ILE A 1 69 ? -11.327 4.273 -7.392 1.00 95.62 69 ILE A O 1
ATOM 574 N N . ASN A 1 70 ? -10.975 5.996 -8.779 1.00 95.81 70 ASN A N 1
ATOM 575 C CA . ASN A 1 70 ? -11.677 5.400 -9.915 1.00 95.81 70 ASN A CA 1
ATOM 576 C C . ASN A 1 70 ? -11.098 4.028 -10.296 1.00 95.81 70 ASN A C 1
ATOM 578 O O . ASN A 1 70 ? -11.852 3.124 -10.636 1.00 95.81 70 ASN A O 1
ATOM 582 N N . LEU A 1 71 ? -9.767 3.862 -10.245 1.00 94.94 71 LEU A N 1
ATOM 583 C CA . LEU A 1 71 ? -9.132 2.564 -10.487 1.00 94.94 71 LEU A CA 1
ATOM 584 C C . LEU A 1 71 ? -9.548 1.533 -9.430 1.00 94.94 71 LEU A C 1
ATOM 586 O O . LEU A 1 71 ? -9.936 0.427 -9.784 1.00 94.94 71 LEU A O 1
ATOM 590 N N . LEU A 1 72 ? -9.477 1.906 -8.150 1.00 94.25 72 LEU A N 1
ATOM 591 C CA . LEU A 1 72 ? -9.871 1.046 -7.035 1.00 94.25 72 LEU A CA 1
ATOM 592 C C . LEU A 1 72 ? -11.347 0.647 -7.151 1.00 94.25 72 LEU A C 1
ATOM 594 O O . LEU A 1 72 ? -11.659 -0.535 -7.105 1.00 94.25 72 LEU A O 1
ATOM 598 N N . GLU A 1 73 ? -12.247 1.609 -7.352 1.00 95.38 73 GLU A N 1
ATOM 599 C CA . GLU A 1 73 ? -13.697 1.380 -7.395 1.00 95.38 73 GLU A CA 1
ATOM 600 C C . GLU A 1 73 ? -14.153 0.611 -8.632 1.00 95.38 73 GLU A C 1
ATOM 602 O O . GLU A 1 73 ? -15.178 -0.063 -8.582 1.00 95.38 73 GLU A O 1
ATOM 607 N N . LYS A 1 74 ? -13.385 0.659 -9.726 1.00 96.19 74 LYS A N 1
ATOM 608 C CA . LYS A 1 74 ? -13.649 -0.166 -10.907 1.00 96.19 74 LYS A CA 1
ATOM 609 C C . LYS A 1 74 ? -13.574 -1.662 -10.588 1.00 96.19 74 LYS A C 1
ATOM 611 O O . LYS A 1 74 ? -14.338 -2.434 -11.155 1.00 96.19 74 LYS A O 1
ATOM 616 N N . GLU A 1 75 ? -12.648 -2.065 -9.721 1.00 93.94 75 GLU A N 1
ATOM 617 C CA . GLU A 1 75 ? -12.414 -3.474 -9.373 1.00 93.94 75 GLU A CA 1
ATOM 618 C C . GLU A 1 75 ? -13.021 -3.854 -8.016 1.00 93.94 75 GLU A C 1
ATOM 620 O O . GLU A 1 75 ? -13.386 -5.003 -7.796 1.00 93.94 75 GLU A O 1
ATOM 625 N N . ASN A 1 76 ? -13.162 -2.886 -7.112 1.00 95.50 76 ASN A N 1
ATOM 626 C CA . ASN A 1 76 ? -13.635 -3.078 -5.748 1.00 95.50 76 ASN A CA 1
ATOM 627 C C . ASN A 1 76 ? -14.573 -1.923 -5.326 1.00 95.50 76 ASN A C 1
ATOM 629 O O . ASN A 1 76 ? -14.222 -1.108 -4.465 1.00 95.50 76 ASN A O 1
ATOM 633 N N . PRO A 1 77 ? -15.775 -1.815 -5.927 1.00 93.81 77 PRO A N 1
ATOM 634 C CA . PRO A 1 77 ? -16.703 -0.699 -5.694 1.00 93.81 77 PRO A CA 1
ATOM 635 C C . PRO A 1 77 ? -17.219 -0.638 -4.251 1.00 93.81 77 PRO A C 1
ATOM 637 O O . PRO A 1 77 ? -17.521 0.436 -3.723 1.00 93.81 77 PRO A O 1
ATOM 640 N N . ALA A 1 78 ? -17.296 -1.793 -3.591 1.00 91.88 78 ALA A N 1
ATOM 641 C CA . ALA A 1 78 ? -17.726 -1.909 -2.205 1.00 91.88 78 ALA A CA 1
ATOM 642 C C . ALA A 1 78 ? -16.610 -1.599 -1.199 1.00 91.88 78 ALA A C 1
ATOM 644 O O . ALA A 1 78 ? -16.892 -1.500 -0.007 1.00 91.88 78 ALA A O 1
ATOM 645 N N . TRP A 1 79 ? -15.369 -1.391 -1.660 1.00 93.12 79 TRP A N 1
ATOM 646 C CA . TRP A 1 79 ? -14.224 -1.150 -0.788 1.00 93.12 79 TRP A CA 1
ATOM 647 C C . TRP A 1 79 ? -14.041 -2.288 0.238 1.00 93.12 79 TRP A C 1
ATOM 649 O O . TRP A 1 79 ? -13.798 -2.048 1.423 1.00 93.12 79 TRP A O 1
ATOM 659 N N . PHE A 1 80 ? -14.140 -3.537 -0.217 1.00 94.56 80 PHE A N 1
ATOM 660 C CA . PHE A 1 80 ? -13.833 -4.695 0.614 1.00 94.56 80 PHE A CA 1
ATOM 661 C C . PHE A 1 80 ? -12.339 -4.767 0.929 1.00 94.56 80 PHE A C 1
ATOM 663 O O . PHE A 1 80 ? -11.496 -4.386 0.113 1.00 94.56 80 PHE A O 1
ATOM 670 N N . ASP A 1 81 ? -12.014 -5.248 2.127 1.00 96.38 81 ASP A N 1
ATOM 671 C CA . ASP A 1 81 ? -10.636 -5.563 2.487 1.00 96.38 81 ASP A CA 1
ATOM 672 C C . ASP A 1 81 ? -10.250 -6.908 1.865 1.00 96.38 81 ASP A C 1
ATOM 674 O O . ASP A 1 81 ? -10.563 -7.964 2.407 1.00 96.38 81 ASP A O 1
ATOM 678 N N . LEU A 1 82 ? -9.548 -6.857 0.734 1.00 97.25 82 LEU A N 1
ATOM 679 C CA . LEU A 1 82 ? -9.114 -8.023 -0.041 1.00 97.25 82 LEU A CA 1
ATOM 680 C C . LEU A 1 82 ? -8.143 -8.924 0.733 1.00 97.25 82 LEU A C 1
ATOM 682 O O . LEU A 1 82 ? -7.882 -10.049 0.323 1.00 97.25 82 LEU A O 1
ATOM 686 N N . ALA A 1 83 ? -7.582 -8.450 1.851 1.00 97.88 83 ALA A N 1
ATOM 687 C CA . ALA A 1 83 ? -6.786 -9.299 2.729 1.00 97.88 83 ALA A CA 1
ATOM 688 C C . ALA A 1 83 ? -7.622 -10.436 3.345 1.00 97.88 83 ALA A C 1
ATOM 690 O O . ALA A 1 83 ? -7.063 -11.486 3.654 1.00 97.88 83 ALA A O 1
ATOM 691 N N . VAL A 1 84 ? -8.941 -10.260 3.485 1.00 97.69 84 VAL A N 1
ATOM 692 C CA . VAL A 1 84 ? -9.835 -11.309 4.001 1.00 97.69 84 VAL A CA 1
ATOM 693 C C . VAL A 1 84 ? -9.871 -12.513 3.064 1.00 97.69 84 VAL A C 1
ATOM 695 O O . VAL A 1 84 ? -9.715 -13.644 3.515 1.00 97.69 84 VAL A O 1
ATOM 698 N N . ASP A 1 85 ? -9.936 -12.273 1.755 1.00 96.38 85 ASP A N 1
ATOM 699 C CA . ASP A 1 85 ? -9.905 -13.333 0.736 1.00 96.38 85 ASP A CA 1
ATOM 700 C C . ASP A 1 85 ? -8.552 -14.065 0.683 1.00 96.38 85 ASP A C 1
ATOM 702 O O . ASP A 1 85 ? -8.441 -15.159 0.134 1.00 96.38 85 ASP A O 1
ATOM 706 N N . LEU A 1 86 ? -7.512 -13.472 1.279 1.00 96.69 86 LEU A N 1
ATOM 707 C CA . LEU A 1 86 ? -6.178 -14.053 1.424 1.00 96.69 86 LEU A CA 1
ATOM 708 C C . LEU A 1 86 ? -5.982 -14.767 2.774 1.00 96.69 86 LEU A C 1
ATOM 710 O O . LEU A 1 86 ? -4.867 -15.184 3.082 1.00 96.69 86 LEU A O 1
ATOM 714 N N . GLY A 1 87 ? -7.040 -14.916 3.577 1.00 97.38 87 GLY A N 1
ATOM 715 C CA . GLY A 1 87 ? -7.021 -15.654 4.843 1.00 97.38 87 GLY A CA 1
ATOM 716 C C . GLY A 1 87 ? -6.653 -14.824 6.074 1.00 97.38 87 GLY A C 1
ATOM 717 O O . GLY A 1 87 ? -6.358 -15.399 7.118 1.00 97.38 87 GLY A O 1
ATOM 718 N N . PHE A 1 88 ? -6.655 -13.492 5.980 1.00 97.88 88 PHE A N 1
ATOM 719 C CA . PHE A 1 88 ? -6.506 -12.638 7.157 1.00 97.88 88 PHE A CA 1
ATOM 720 C C . PHE A 1 88 ? -7.860 -12.319 7.805 1.00 97.88 88 PHE A C 1
ATOM 722 O O . PHE A 1 88 ? -8.864 -12.159 7.117 1.00 97.88 88 PHE A O 1
ATOM 729 N N . ASP A 1 89 ? -7.878 -12.097 9.120 1.00 96.88 89 ASP A N 1
ATOM 730 C CA . ASP A 1 89 ? -9.109 -11.723 9.828 1.00 96.88 89 ASP A CA 1
ATOM 731 C C . ASP A 1 89 ? -9.719 -10.405 9.310 1.00 96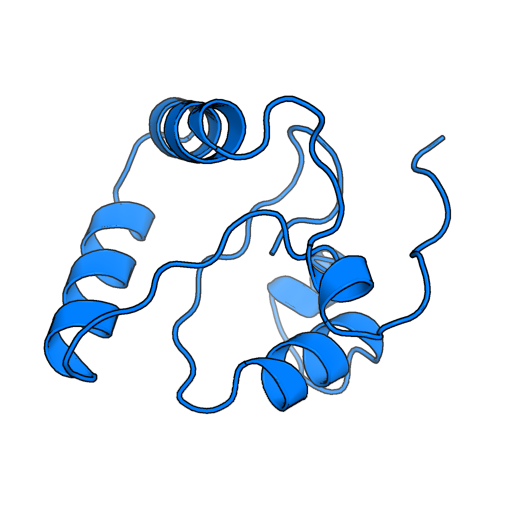.88 89 ASP A C 1
ATOM 733 O O . ASP A 1 89 ? -8.995 -9.506 8.867 1.00 96.88 89 ASP A O 1
ATOM 737 N N . PRO A 1 90 ? -11.043 -10.214 9.368 1.00 94.94 90 PRO A N 1
ATOM 738 C CA . PRO A 1 90 ? -11.641 -8.934 9.016 1.00 94.94 90 PRO A CA 1
ATOM 739 C C . PRO A 1 90 ? -11.198 -7.835 9.991 1.00 94.94 90 PRO A C 1
ATOM 741 O O . PRO A 1 90 ? -11.256 -7.988 11.209 1.00 94.94 90 PRO A O 1
ATOM 744 N N . LEU A 1 91 ? -10.783 -6.685 9.452 1.00 92.81 91 LEU A N 1
ATOM 745 C CA . LEU A 1 91 ? -10.547 -5.496 10.272 1.00 92.81 91 LEU A CA 1
ATOM 746 C C . LEU A 1 91 ? -11.888 -4.895 10.731 1.00 92.81 91 LEU A C 1
ATOM 748 O O . LEU A 1 91 ? -12.813 -4.844 9.910 1.00 92.81 91 LEU A O 1
ATOM 752 N N . PRO A 1 92 ? -11.985 -4.361 11.970 1.00 88.06 92 PRO A N 1
ATOM 753 C CA . PRO A 1 92 ? -13.223 -3.802 12.523 1.00 88.06 92 PRO A CA 1
ATOM 754 C C . PRO A 1 92 ? -13.891 -2.843 11.546 1.00 88.06 92 PRO A C 1
ATOM 756 O O . PRO A 1 92 ? -13.191 -2.057 10.913 1.00 88.06 92 PRO A O 1
ATOM 759 N N . SER A 1 93 ? -15.211 -2.887 11.387 1.00 70.81 93 SER A N 1
ATOM 760 C CA . SER A 1 93 ? -15.927 -1.975 10.488 1.00 70.81 93 SER A CA 1
ATOM 761 C C . SER A 1 93 ? -15.591 -0.512 10.797 1.00 70.81 93 SER A C 1
ATOM 763 O O . SER A 1 93 ? -15.495 -0.121 11.958 1.00 70.81 93 SER A O 1
ATOM 765 N N . GLN A 1 94 ? -15.388 0.292 9.748 1.00 64.69 94 GLN A N 1
ATOM 766 C CA . GLN A 1 94 ? -15.314 1.745 9.903 1.00 64.69 94 GLN A CA 1
ATOM 767 C C . GLN A 1 94 ? -16.700 2.213 10.363 1.00 64.69 94 GLN A C 1
ATOM 769 O O . GLN A 1 94 ? -17.674 1.927 9.665 1.00 64.69 94 GLN A O 1
ATOM 774 N N . GLY A 1 95 ? -16.776 2.828 11.546 1.00 52.09 95 GLY A N 1
ATOM 775 C CA . GLY A 1 95 ? -17.994 3.484 12.030 1.00 52.09 95 GLY A CA 1
ATOM 776 C C . GLY A 1 95 ? -18.406 4.667 11.165 1.00 52.09 95 GLY A C 1
ATOM 777 O O . GLY A 1 95 ? -17.541 5.196 10.424 1.00 52.09 95 GLY A O 1
#

Secondary structure (DSSP, 8-state):
-BSSTTS-B-----S-HHHHHHHHHHT-S-SHHHHTT--B-------SSHHHHHHHHHHHHHS-HHHHHHHHHHH-TT---TTGGGTPPPPPPP-